Protein AF-G5JA42-F1 (afdb_monomer_lite)

pLDDT: mean 89.58, std 11.89, range [57.66, 98.75]

Organism: NCBI:txid423471

InterPro domains:
  IPR027372 Phytase-like domain [PF13449] (58-147)

Foldseek 3Di:
DDPVVVVVVVVVVVVVVVVVVPPPDPDPPPPPVVPCDPPDDDDDQEDDDDDFDDDPNHTPDQFQEKEADPVVQWMKTFHQQQCPRHFGKIWIKHWDWDADPVRRIYTPDIDTDDIDGDADPVRHTDDRPPDGWRYWYADPVRDIDTD

Secondary structure (DSSP, 8-state):
--HHHHHHHHHHHHHHHHHHTT--PPP----GGGS-------------PPPS-EETTEE---EEEEEEETTTTEEEEEE---SSSS-SEEEEEEEEEEE-TT--EEEEEEEEEEEEE-B-TTSPBPPTTS-----EEE-TTS-EEE-

Sequence (147 aa):
MDINVRKIVNLILALMVMIGLSACREMPQIQAEERLFPQISLEYLDKYEIPSQIFQETPIGGLSAITYDRKKDRFYALSDDRSQRSPARFYTLKIDISSNDEQITKIQGVTVENVTPLQDEAGQNYSPQTIDPEGIALSPRGTLFIS

Radius of gyration: 33.42 Å; chains: 1; bounding box: 73×88×52 Å

Structure (mmCIF, N/CA/C/O backbone):
data_AF-G5JA42-F1
#
_entry.id   AF-G5JA42-F1
#
loop_
_atom_site.group_PDB
_atom_site.id
_atom_site.type_symbol
_atom_site.label_atom_id
_atom_site.label_alt_id
_atom_site.label_comp_id
_atom_site.label_asym_id
_atom_site.label_entity_id
_atom_site.label_seq_id
_atom_site.pdbx_PDB_ins_code
_atom_site.Cartn_x
_atom_site.Cartn_y
_atom_site.Cartn_z
_atom_site.occupancy
_atom_site.B_iso_or_equiv
_atom_site.auth_seq_id
_atom_site.auth_comp_id
_atom_site.auth_asym_id
_atom_site.auth_atom_id
_atom_site.pdbx_PDB_model_num
ATOM 1 N N . MET A 1 1 ? 49.346 -75.687 -31.516 1.00 57.66 1 MET A N 1
ATOM 2 C CA . MET A 1 1 ? 48.858 -74.316 -31.774 1.00 57.66 1 MET A CA 1
ATOM 3 C C . MET A 1 1 ? 50.081 -73.422 -31.841 1.00 57.66 1 MET A C 1
ATOM 5 O O . MET A 1 1 ? 50.795 -73.333 -30.847 1.00 57.66 1 MET A O 1
ATOM 9 N N . ASP A 1 2 ? 50.392 -72.886 -33.020 1.00 71.25 2 ASP A N 1
ATOM 10 C CA . ASP A 1 2 ? 51.688 -72.255 -33.286 1.00 71.25 2 ASP A CA 1
ATOM 11 C C . ASP A 1 2 ? 51.922 -71.025 -32.406 1.00 71.25 2 ASP A C 1
ATOM 13 O O . ASP A 1 2 ? 51.011 -70.238 -32.140 1.00 71.25 2 ASP A O 1
ATOM 17 N N . ILE A 1 3 ? 53.168 -70.839 -31.964 1.00 70.75 3 ILE A N 1
ATOM 18 C CA . ILE A 1 3 ? 53.596 -69.716 -31.113 1.00 70.75 3 ILE A CA 1
ATOM 19 C C . ILE A 1 3 ? 53.182 -68.356 -31.700 1.00 70.75 3 ILE A C 1
ATOM 21 O O . ILE A 1 3 ? 52.845 -67.441 -30.948 1.00 70.75 3 ILE A O 1
ATOM 25 N N . ASN A 1 4 ? 53.135 -68.237 -33.029 1.00 76.88 4 ASN A N 1
ATOM 26 C CA . ASN A 1 4 ? 52.685 -67.026 -33.714 1.00 76.88 4 ASN A CA 1
ATOM 27 C C . ASN A 1 4 ? 51.171 -66.793 -33.582 1.00 76.88 4 ASN A C 1
ATOM 29 O O . ASN A 1 4 ? 50.756 -65.657 -33.373 1.00 76.88 4 ASN A O 1
ATOM 33 N N . VAL A 1 5 ? 50.349 -67.848 -33.591 1.00 79.31 5 VAL A N 1
ATOM 34 C CA . VAL A 1 5 ? 48.888 -67.743 -33.421 1.00 79.31 5 VAL A CA 1
ATOM 35 C C . VAL A 1 5 ? 48.544 -67.286 -32.002 1.00 79.31 5 VAL A C 1
ATOM 37 O O . VAL A 1 5 ? 47.722 -66.393 -31.820 1.00 79.31 5 VAL A O 1
ATOM 40 N N . ARG A 1 6 ? 49.234 -67.817 -30.983 1.00 78.00 6 ARG A N 1
ATOM 41 C CA . ARG A 1 6 ? 49.031 -67.405 -29.581 1.00 78.00 6 ARG A CA 1
ATOM 42 C C . ARG A 1 6 ? 49.447 -65.948 -29.331 1.00 78.00 6 ARG A C 1
ATOM 44 O O . ARG A 1 6 ? 48.786 -65.254 -28.564 1.00 78.00 6 ARG A O 1
ATOM 51 N N . LYS A 1 7 ? 50.503 -65.465 -29.998 1.00 77.94 7 LYS A N 1
ATOM 52 C CA . LYS A 1 7 ? 50.918 -64.050 -29.944 1.00 77.94 7 LYS A CA 1
ATOM 53 C C . LYS A 1 7 ? 49.890 -63.121 -30.594 1.00 77.94 7 LYS A C 1
ATOM 55 O O . LYS A 1 7 ? 49.589 -62.080 -30.021 1.00 77.94 7 LYS A O 1
ATOM 60 N N . ILE A 1 8 ? 49.319 -63.515 -31.735 1.00 84.00 8 ILE A N 1
ATOM 61 C CA . ILE A 1 8 ? 48.281 -62.740 -32.433 1.00 84.00 8 ILE A CA 1
ATOM 62 C C . ILE A 1 8 ? 46.996 -62.668 -31.598 1.00 84.00 8 ILE A C 1
ATOM 64 O O . ILE A 1 8 ? 46.450 -61.584 -31.422 1.00 84.00 8 ILE A O 1
ATOM 68 N N . VAL A 1 9 ? 46.548 -63.786 -31.015 1.00 84.44 9 VAL A N 1
ATOM 69 C CA . VAL A 1 9 ? 45.358 -63.810 -30.143 1.00 84.44 9 VAL A CA 1
ATOM 70 C C . VAL A 1 9 ? 45.554 -62.924 -28.910 1.00 84.44 9 VAL A C 1
ATOM 72 O O . VAL A 1 9 ? 44.669 -62.140 -28.579 1.00 84.44 9 VAL A O 1
ATOM 75 N N . ASN A 1 10 ? 46.726 -62.979 -28.270 1.00 81.44 10 ASN A N 1
ATOM 76 C CA . ASN A 1 10 ? 47.028 -62.119 -27.124 1.00 81.44 10 ASN A CA 1
ATOM 77 C C . ASN A 1 10 ? 47.092 -60.631 -27.505 1.00 81.44 10 ASN A C 1
ATOM 79 O O . ASN A 1 10 ? 46.658 -59.790 -26.721 1.00 81.44 10 ASN A O 1
ATOM 83 N N . LEU A 1 11 ? 47.599 -60.302 -28.698 1.00 84.75 11 LEU A N 1
ATOM 84 C CA . LEU A 1 11 ? 47.631 -58.927 -29.201 1.00 84.75 11 LEU A CA 1
ATOM 85 C C . LEU A 1 11 ? 46.215 -58.393 -29.467 1.00 84.75 11 LEU A C 1
ATOM 87 O O . LEU A 1 11 ? 45.904 -57.273 -29.071 1.00 84.75 11 LEU A O 1
ATOM 91 N N . ILE A 1 12 ? 45.347 -59.205 -30.080 1.00 86.44 12 ILE A N 1
ATOM 92 C CA . ILE A 1 12 ? 43.941 -58.848 -30.323 1.00 86.44 12 ILE A CA 1
ATOM 93 C C . ILE A 1 12 ? 43.202 -58.659 -28.995 1.00 86.44 12 ILE A C 1
ATOM 95 O O . ILE A 1 12 ? 42.488 -57.673 -28.831 1.00 86.44 12 ILE A O 1
ATOM 99 N N . LEU A 1 13 ? 43.411 -59.554 -28.023 1.00 83.69 13 LEU A N 1
ATOM 100 C CA . LEU A 1 13 ? 42.781 -59.455 -26.707 1.00 83.69 13 LEU A CA 1
ATOM 101 C C . LEU A 1 13 ? 43.234 -58.193 -25.955 1.00 83.69 13 LEU A C 1
ATOM 103 O O . LEU A 1 13 ? 42.402 -57.486 -25.394 1.00 83.69 13 LEU A O 1
ATOM 107 N N . ALA A 1 14 ? 44.530 -57.866 -25.996 1.00 84.69 14 ALA A N 1
ATOM 108 C CA . ALA A 1 14 ? 45.063 -56.645 -25.392 1.00 84.69 14 ALA A CA 1
ATOM 109 C C . ALA A 1 14 ? 44.490 -55.373 -26.042 1.00 84.69 14 ALA A C 1
ATOM 111 O O . ALA A 1 14 ? 44.143 -54.423 -25.340 1.00 84.69 14 ALA A O 1
ATOM 112 N N . LEU A 1 15 ? 44.331 -55.370 -27.371 1.00 81.50 15 LEU A N 1
ATOM 113 C CA . LEU A 1 15 ? 43.721 -54.257 -28.099 1.00 81.50 15 LEU A CA 1
ATOM 114 C C . LEU A 1 15 ? 42.238 -54.086 -27.729 1.00 81.50 15 LEU A C 1
ATOM 116 O O . LEU A 1 15 ? 41.777 -52.968 -27.516 1.00 81.50 15 LEU A O 1
ATOM 120 N N . MET A 1 16 ? 41.503 -55.192 -27.585 1.00 79.50 16 MET A N 1
ATOM 121 C CA . MET A 1 16 ? 40.089 -55.184 -27.198 1.00 79.50 16 MET A CA 1
ATOM 122 C C . MET A 1 16 ? 39.887 -54.657 -25.768 1.00 79.50 16 MET A C 1
ATOM 124 O O . MET A 1 16 ? 38.968 -53.876 -25.522 1.00 79.50 16 MET A O 1
ATOM 128 N N . VAL A 1 17 ? 40.785 -55.013 -24.840 1.00 78.50 17 VAL A N 1
ATOM 129 C CA . VAL A 1 17 ? 40.787 -54.503 -23.457 1.00 78.50 17 VAL A CA 1
ATOM 130 C C . VAL A 1 17 ? 41.086 -52.999 -23.410 1.00 78.50 17 VAL A C 1
ATOM 132 O O . VAL A 1 17 ? 40.399 -52.265 -22.702 1.00 78.50 17 VAL A O 1
ATOM 135 N N . MET A 1 18 ? 42.048 -52.514 -24.204 1.00 72.69 18 MET A N 1
ATOM 136 C CA . MET A 1 18 ? 42.365 -51.078 -24.299 1.00 72.69 18 MET A CA 1
ATOM 137 C C . MET A 1 18 ? 41.185 -50.246 -24.830 1.00 72.69 18 MET A C 1
ATOM 139 O O . MET A 1 18 ? 40.918 -49.155 -24.324 1.00 72.69 18 MET A O 1
ATOM 143 N N . ILE A 1 19 ? 40.433 -50.769 -25.805 1.00 71.06 19 ILE A N 1
ATOM 144 C CA . ILE A 1 19 ? 39.237 -50.095 -26.338 1.00 71.06 19 ILE A CA 1
ATOM 145 C C . ILE A 1 19 ? 38.110 -50.071 -25.288 1.00 71.06 19 ILE A C 1
ATOM 147 O O . ILE A 1 19 ? 37.443 -49.048 -25.135 1.00 71.06 19 ILE A O 1
ATOM 151 N N . GLY A 1 20 ? 37.933 -51.149 -24.513 1.00 68.25 20 GLY A N 1
ATOM 152 C CA . GLY A 1 20 ? 36.924 -51.227 -23.448 1.00 68.25 20 GLY A CA 1
ATOM 153 C C . GLY A 1 20 ? 37.157 -50.254 -22.284 1.00 68.25 20 GLY A C 1
ATOM 154 O O . GLY A 1 20 ? 36.197 -49.725 -21.729 1.00 68.25 20 GLY A O 1
ATOM 155 N N . LEU A 1 21 ? 38.418 -49.954 -21.951 1.00 65.44 21 LEU A N 1
ATOM 156 C CA . LEU A 1 21 ? 38.779 -49.011 -20.879 1.00 65.44 21 LEU A CA 1
ATOM 157 C C . LEU A 1 21 ? 38.605 -47.530 -21.268 1.00 65.44 21 LEU A C 1
ATOM 159 O O . LEU A 1 21 ? 38.621 -46.665 -20.397 1.00 65.44 21 LEU A O 1
ATOM 163 N N . SER A 1 22 ? 38.393 -47.230 -22.553 1.00 63.41 22 SER A N 1
ATOM 164 C CA . SER A 1 22 ? 38.189 -45.862 -23.062 1.00 63.41 22 SER A CA 1
ATOM 165 C C . SER A 1 22 ? 36.712 -45.427 -23.068 1.00 63.41 22 SER A C 1
ATOM 167 O O . SER A 1 22 ? 36.396 -44.312 -23.482 1.00 63.41 22 SER A O 1
ATOM 169 N N . ALA A 1 23 ? 35.789 -46.304 -22.650 1.00 60.16 23 ALA A N 1
ATOM 170 C CA . ALA A 1 23 ? 34.344 -46.057 -22.701 1.00 60.16 23 ALA A CA 1
ATOM 171 C C . ALA A 1 23 ? 33.814 -45.177 -21.552 1.00 60.16 23 ALA A C 1
ATOM 173 O O . ALA A 1 23 ? 32.684 -44.695 -21.625 1.00 60.16 23 ALA A O 1
ATOM 174 N N . CYS A 1 24 ? 34.626 -44.905 -20.527 1.00 66.25 24 CYS A N 1
ATOM 175 C CA . CYS A 1 24 ? 34.323 -43.885 -19.526 1.00 66.25 24 CYS A CA 1
ATOM 176 C C . CYS A 1 24 ? 34.616 -42.494 -20.103 1.00 66.25 24 CYS A C 1
ATOM 178 O O . CYS A 1 24 ? 35.593 -41.848 -19.732 1.00 66.25 24 CYS A O 1
ATOM 180 N N . ARG A 1 25 ? 33.775 -42.022 -21.031 1.00 63.53 25 ARG A N 1
ATOM 181 C CA . ARG A 1 25 ? 33.650 -40.576 -21.236 1.00 63.53 25 ARG A CA 1
ATOM 182 C C . ARG A 1 25 ? 33.057 -39.995 -19.959 1.00 63.53 25 ARG A C 1
ATOM 184 O O . ARG A 1 25 ? 32.053 -40.504 -19.464 1.00 63.53 25 ARG A O 1
ATOM 191 N N . GLU A 1 26 ? 33.692 -38.955 -19.435 1.00 65.88 26 GLU A N 1
ATOM 192 C CA . GLU A 1 26 ? 33.124 -38.113 -18.388 1.00 65.88 26 GLU A CA 1
ATOM 193 C C . GLU A 1 26 ? 31.686 -37.764 -18.787 1.00 65.88 26 GLU A C 1
ATOM 195 O O . GLU A 1 26 ? 31.437 -37.299 -19.903 1.00 65.88 26 GLU A O 1
ATOM 200 N N . MET A 1 27 ? 30.718 -38.060 -17.912 1.00 66.75 27 MET A N 1
ATOM 201 C CA . MET A 1 27 ? 29.377 -37.510 -18.084 1.00 66.75 27 MET A CA 1
ATOM 202 C C . MET A 1 27 ? 29.542 -35.994 -18.202 1.00 66.75 27 MET A C 1
ATOM 204 O O . MET A 1 27 ? 30.193 -35.422 -17.323 1.00 66.75 27 MET A O 1
ATOM 208 N N . PRO A 1 28 ? 28.998 -35.344 -19.246 1.00 63.28 28 PRO A N 1
ATOM 209 C CA . PRO A 1 28 ? 29.056 -33.897 -19.331 1.00 63.28 28 PRO A CA 1
ATOM 210 C C . PRO A 1 28 ? 28.419 -33.340 -18.060 1.00 63.28 28 PRO A C 1
ATOM 212 O O . PRO A 1 28 ? 27.227 -33.527 -17.807 1.00 63.28 28 PRO A O 1
ATOM 215 N N . GLN A 1 29 ? 29.241 -32.720 -17.215 1.00 64.06 29 GLN A N 1
ATOM 216 C CA . GLN A 1 29 ? 28.750 -31.947 -16.092 1.00 64.06 29 GLN A CA 1
ATOM 217 C C . GLN A 1 29 ? 28.091 -30.716 -16.699 1.00 64.06 29 GLN A C 1
ATOM 219 O O . GLN A 1 29 ? 28.772 -29.752 -17.037 1.00 64.06 29 GLN A O 1
ATOM 224 N N . ILE A 1 30 ? 26.772 -30.775 -16.888 1.00 61.47 30 ILE A N 1
ATOM 225 C CA . ILE A 1 30 ? 25.975 -29.595 -17.217 1.00 61.47 30 ILE A CA 1
ATOM 226 C C . ILE A 1 30 ? 26.189 -28.622 -16.058 1.00 61.47 30 ILE A C 1
ATOM 228 O O . ILE A 1 30 ? 25.692 -28.843 -14.948 1.00 61.47 30 ILE A O 1
ATOM 232 N N . GLN A 1 31 ? 27.004 -27.594 -16.287 1.00 64.69 31 GLN A N 1
ATOM 233 C CA . GLN A 1 31 ? 27.217 -26.542 -15.305 1.00 64.69 31 GLN A CA 1
ATOM 234 C C . GLN A 1 31 ? 25.896 -25.805 -15.091 1.00 64.69 31 GLN A C 1
ATOM 236 O O . GLN A 1 31 ? 25.079 -25.676 -16.003 1.00 64.69 31 GLN A O 1
ATOM 241 N N . ALA A 1 32 ? 25.666 -25.323 -13.871 1.00 61.97 32 ALA A N 1
ATOM 242 C CA . ALA A 1 32 ? 24.458 -24.567 -13.559 1.00 61.97 32 ALA A CA 1
ATOM 243 C C . ALA A 1 32 ? 24.301 -23.314 -14.448 1.00 61.97 32 ALA A C 1
ATOM 245 O O . ALA A 1 32 ? 23.170 -22.869 -14.624 1.00 61.97 32 ALA A O 1
ATOM 246 N N . GLU A 1 33 ? 25.388 -22.805 -15.048 1.00 59.53 33 GLU A N 1
ATOM 247 C CA . GLU A 1 33 ? 25.377 -21.761 -16.083 1.00 59.53 33 GLU A CA 1
ATOM 248 C C . GLU A 1 33 ? 24.579 -22.118 -17.352 1.00 59.53 33 GLU A C 1
ATOM 250 O O . GLU A 1 33 ? 24.047 -21.216 -17.991 1.00 59.53 33 GLU A O 1
ATOM 255 N N . GLU A 1 34 ? 24.443 -23.397 -17.730 1.00 58.97 34 GLU A N 1
ATOM 256 C CA . GLU A 1 34 ? 23.636 -23.799 -18.901 1.00 58.97 34 GLU A CA 1
ATOM 257 C C . GLU A 1 34 ? 22.127 -23.818 -18.610 1.00 58.97 34 GLU A C 1
ATOM 259 O O . GLU A 1 34 ? 21.306 -24.030 -19.510 1.00 58.97 34 GLU A O 1
ATOM 264 N N . ARG A 1 35 ? 21.718 -23.557 -17.360 1.00 62.41 35 ARG A N 1
ATOM 265 C CA . ARG A 1 35 ? 20.331 -23.189 -17.076 1.00 62.41 35 ARG A CA 1
ATOM 266 C C . ARG A 1 35 ? 20.141 -21.788 -17.633 1.00 62.41 35 ARG A C 1
ATOM 268 O O . ARG A 1 35 ? 20.527 -20.814 -16.999 1.00 62.41 35 ARG A O 1
ATOM 275 N N . LEU A 1 36 ? 19.559 -21.716 -18.829 1.00 65.81 36 LEU A N 1
ATOM 276 C CA . LEU A 1 36 ? 19.078 -20.499 -19.481 1.00 65.81 36 LEU A CA 1
ATOM 277 C C . LEU A 1 36 ? 18.070 -19.788 -18.564 1.00 65.81 36 LEU A C 1
ATOM 279 O O . LEU A 1 36 ? 16.857 -19.890 -18.745 1.00 65.81 36 LEU A O 1
ATOM 283 N N . PHE A 1 37 ? 18.553 -19.095 -17.538 1.00 70.75 37 PHE A N 1
ATOM 284 C CA . PHE A 1 37 ? 17.751 -18.102 -16.856 1.00 70.75 37 PHE A CA 1
ATOM 285 C C . PHE A 1 37 ? 17.473 -16.997 -17.877 1.00 70.75 37 PHE A C 1
ATOM 287 O O . PHE A 1 37 ? 18.388 -16.605 -18.611 1.00 70.75 37 PHE A O 1
ATOM 294 N N . PRO A 1 38 ? 16.229 -16.499 -17.973 1.00 77.81 38 PRO A N 1
ATOM 295 C CA . PRO A 1 38 ? 15.969 -15.306 -18.761 1.00 77.81 38 PRO A CA 1
ATOM 296 C C . PRO A 1 38 ? 16.951 -14.212 -18.326 1.00 77.81 38 PRO A C 1
ATOM 298 O O . PRO A 1 38 ? 17.252 -14.099 -17.135 1.00 77.81 38 PRO A O 1
ATOM 301 N N . GLN A 1 39 ? 17.460 -13.418 -19.268 1.00 81.81 39 GLN A N 1
ATOM 302 C CA . GLN A 1 39 ? 18.290 -12.261 -18.940 1.00 81.81 39 GLN A CA 1
ATOM 303 C C . GLN A 1 39 ? 17.403 -11.209 -18.259 1.00 81.81 39 GLN A C 1
ATOM 305 O O . GLN A 1 39 ? 16.834 -10.337 -18.908 1.00 81.81 39 GLN A O 1
ATOM 310 N N . ILE A 1 40 ? 17.218 -11.350 -16.947 1.00 87.56 40 ILE A N 1
ATOM 311 C CA . ILE A 1 40 ? 16.463 -10.418 -16.115 1.00 87.56 40 ILE A CA 1
ATOM 312 C C . ILE A 1 40 ? 17.448 -9.362 -15.628 1.00 87.56 40 ILE A C 1
ATOM 314 O O . ILE A 1 40 ? 18.370 -9.662 -14.871 1.00 87.56 40 ILE A O 1
ATOM 318 N N . SER A 1 41 ? 17.246 -8.123 -16.057 1.00 88.88 41 SER A N 1
ATOM 319 C CA . SER A 1 41 ? 17.914 -6.950 -15.502 1.00 88.88 41 SER A CA 1
ATOM 320 C C . SER A 1 41 ? 16.921 -6.138 -14.680 1.00 88.88 41 SER A C 1
ATOM 322 O O . SER A 1 41 ? 15.753 -6.020 -15.051 1.00 88.88 41 SER A O 1
ATOM 324 N N . LEU A 1 42 ? 17.392 -5.561 -13.579 1.00 91.38 42 LEU A N 1
ATOM 325 C CA . LEU A 1 42 ? 16.634 -4.618 -12.767 1.00 91.38 42 LEU A CA 1
ATOM 326 C C . LEU A 1 42 ? 17.211 -3.221 -12.983 1.00 91.38 42 LEU A C 1
ATOM 328 O O . LEU A 1 42 ? 18.409 -3.016 -12.794 1.00 91.38 42 LEU A O 1
ATOM 332 N N . GLU A 1 43 ? 16.356 -2.274 -13.347 1.00 90.88 43 GLU A N 1
ATOM 333 C CA . GLU A 1 43 ? 16.703 -0.860 -13.426 1.00 90.88 43 GLU A CA 1
ATOM 334 C C . GLU A 1 43 ? 15.941 -0.102 -12.343 1.00 90.88 43 GLU A C 1
ATOM 336 O O . GLU A 1 43 ? 14.728 -0.254 -12.183 1.00 90.88 43 GLU A O 1
ATOM 341 N N . TYR A 1 44 ? 16.666 0.701 -11.572 1.00 92.94 44 TYR A N 1
ATOM 342 C CA . TYR A 1 44 ? 16.054 1.608 -10.618 1.00 92.94 44 TYR A CA 1
ATOM 343 C C . TYR A 1 44 ? 15.576 2.859 -11.358 1.00 92.94 44 TYR A C 1
ATOM 345 O O . TYR A 1 44 ? 16.393 3.592 -11.910 1.00 92.94 44 TYR A O 1
ATOM 353 N N . LEU A 1 45 ? 14.262 3.094 -11.355 1.00 93.75 45 LEU A N 1
ATOM 354 C CA . LEU A 1 45 ? 13.657 4.240 -12.038 1.00 93.75 45 LEU A CA 1
ATOM 355 C C . LEU A 1 45 ? 13.601 5.473 -11.133 1.00 93.75 45 LEU A C 1
ATOM 357 O O . LEU A 1 45 ? 14.140 6.521 -11.478 1.00 93.75 45 LEU A O 1
ATOM 361 N N . ASP A 1 46 ? 12.953 5.351 -9.973 1.00 96.06 46 ASP A N 1
ATOM 362 C CA . ASP A 1 46 ? 12.763 6.464 -9.044 1.00 96.06 46 ASP A CA 1
ATOM 363 C C . ASP A 1 46 ? 12.352 5.984 -7.640 1.00 96.06 46 ASP A C 1
ATOM 365 O O . ASP A 1 46 ? 12.038 4.807 -7.434 1.00 96.06 46 ASP A O 1
ATOM 369 N N . LYS A 1 47 ? 12.312 6.911 -6.678 1.00 95.44 47 LYS A N 1
ATOM 370 C CA . LYS A 1 47 ? 11.802 6.704 -5.318 1.00 95.44 47 LYS A CA 1
ATOM 371 C C . LYS A 1 47 ? 11.005 7.912 -4.862 1.00 95.44 47 LYS A C 1
ATOM 373 O O . LYS A 1 47 ? 11.435 9.051 -5.002 1.00 95.44 47 LYS A O 1
ATOM 378 N N . TYR A 1 48 ? 9.898 7.630 -4.189 1.00 95.81 48 TYR A N 1
ATOM 379 C CA . TYR A 1 48 ? 9.104 8.627 -3.490 1.00 95.81 48 TYR A CA 1
ATOM 380 C C . TYR A 1 48 ? 8.924 8.214 -2.028 1.00 95.81 48 TYR A C 1
ATOM 382 O O . TYR A 1 48 ? 8.538 7.080 -1.748 1.00 95.81 48 TYR A O 1
ATOM 390 N N . GLU A 1 49 ? 9.198 9.126 -1.094 1.00 95.94 49 GLU A N 1
ATOM 391 C CA . GLU A 1 49 ? 8.933 8.930 0.334 1.00 95.94 49 GLU A CA 1
ATOM 392 C C . GLU A 1 49 ? 7.677 9.707 0.729 1.00 95.94 49 GLU A C 1
ATOM 394 O O . GLU A 1 49 ? 7.623 10.928 0.588 1.00 95.94 49 GLU A O 1
ATOM 399 N N . ILE A 1 50 ? 6.661 9.002 1.232 1.00 95.31 50 ILE A N 1
ATOM 400 C CA . ILE A 1 50 ? 5.451 9.638 1.760 1.00 95.31 50 ILE A CA 1
ATOM 401 C C . ILE A 1 50 ? 5.807 10.271 3.116 1.00 95.31 50 ILE A C 1
ATOM 403 O O . ILE A 1 50 ? 6.265 9.545 4.003 1.00 95.31 50 ILE A O 1
ATOM 407 N N . PRO A 1 51 ? 5.594 11.585 3.320 1.00 94.31 51 PRO A N 1
ATOM 408 C CA . PRO A 1 51 ? 5.848 12.216 4.610 1.00 94.31 51 PRO A CA 1
ATOM 409 C C . PRO A 1 51 ? 5.008 11.591 5.726 1.00 94.31 51 PRO A C 1
ATOM 411 O O . PRO A 1 51 ? 3.859 11.200 5.508 1.00 94.31 51 PRO A O 1
ATOM 414 N N . SER A 1 52 ? 5.553 11.555 6.943 1.00 94.38 52 SER A N 1
ATOM 415 C CA . SER A 1 52 ? 4.804 11.135 8.130 1.00 94.38 52 SER A CA 1
ATOM 416 C C . SER A 1 52 ? 3.557 11.997 8.305 1.00 94.38 52 SER A C 1
ATOM 418 O O . SER A 1 52 ? 3.652 13.207 8.505 1.00 94.38 52 SER A O 1
ATOM 420 N N . GLN A 1 53 ? 2.386 11.368 8.248 1.00 95.81 53 GLN A N 1
ATOM 421 C CA . GLN A 1 53 ? 1.105 12.058 8.340 1.00 95.81 53 GLN A CA 1
ATOM 422 C C . GLN A 1 53 ? 0.002 11.123 8.849 1.00 95.81 53 GLN A C 1
ATOM 424 O O . GLN A 1 53 ? 0.141 9.896 8.858 1.00 95.81 53 GLN A O 1
ATOM 429 N N . ILE A 1 54 ? -1.113 11.725 9.255 1.00 97.56 54 ILE A N 1
ATOM 430 C CA . ILE A 1 54 ? -2.348 11.028 9.615 1.00 97.56 54 ILE A CA 1
ATOM 431 C C . ILE A 1 54 ? -3.360 11.270 8.497 1.00 97.56 54 ILE A C 1
ATOM 433 O O . ILE A 1 54 ? -3.557 12.407 8.074 1.00 97.56 54 ILE A O 1
ATOM 437 N N . PHE A 1 55 ? -4.019 10.209 8.045 1.00 97.88 55 PHE A N 1
ATOM 438 C CA . PHE A 1 55 ? -5.101 10.270 7.071 1.00 97.88 55 PHE A CA 1
ATOM 439 C C . PHE A 1 55 ? -6.336 9.577 7.642 1.00 97.88 55 PHE A C 1
ATOM 441 O O . PHE A 1 55 ? -6.267 8.409 8.025 1.00 97.88 55 PHE A O 1
ATOM 448 N N . GLN A 1 56 ? -7.453 10.309 7.715 1.00 97.56 56 GLN A N 1
ATOM 449 C CA . GLN A 1 56 ? -8.713 9.827 8.301 1.00 97.56 56 GLN A CA 1
ATOM 450 C C . GLN A 1 56 ? -8.489 9.107 9.645 1.00 97.56 56 GLN A C 1
ATOM 452 O O . GLN A 1 56 ? -8.820 7.939 9.799 1.00 97.56 56 GLN A O 1
ATOM 457 N N . GLU A 1 57 ? -7.845 9.805 10.589 1.00 97.19 57 GLU A N 1
ATOM 458 C CA . GLU A 1 57 ? -7.535 9.329 11.954 1.00 97.19 57 GLU A CA 1
ATOM 459 C C . GLU A 1 57 ? -6.564 8.140 12.048 1.00 97.19 57 GLU A C 1
ATOM 461 O O . GLU A 1 57 ? -6.214 7.716 13.146 1.00 97.19 57 GLU A O 1
ATOM 466 N N . THR A 1 58 ? -6.051 7.646 10.921 1.00 97.38 58 THR A N 1
ATOM 467 C CA . THR A 1 58 ? -5.070 6.557 10.894 1.00 97.38 58 THR A CA 1
ATOM 468 C C . THR A 1 58 ? -3.680 7.080 10.518 1.00 97.38 58 THR A C 1
ATOM 470 O O . THR A 1 58 ? -3.551 7.840 9.554 1.00 97.38 58 THR A O 1
ATOM 473 N N . PRO A 1 59 ? -2.606 6.703 11.233 1.00 97.12 59 PRO A N 1
ATOM 474 C CA . PRO A 1 59 ? -1.254 7.049 10.825 1.00 97.12 59 PRO A CA 1
ATOM 475 C C . PRO A 1 59 ? -0.885 6.245 9.578 1.00 97.12 59 PRO A C 1
ATOM 477 O O . PRO A 1 59 ? -1.013 5.015 9.567 1.00 97.12 59 PRO A O 1
ATOM 480 N N . ILE A 1 60 ? -0.396 6.928 8.544 1.00 96.44 60 ILE A N 1
ATOM 481 C CA . ILE A 1 60 ? 0.152 6.260 7.363 1.00 96.44 60 ILE A CA 1
ATOM 482 C C . ILE A 1 60 ? 1.545 5.740 7.716 1.00 96.44 60 ILE A C 1
ATOM 484 O O . ILE A 1 60 ? 2.419 6.500 8.129 1.00 96.44 60 ILE A O 1
ATOM 488 N N . GLY A 1 61 ? 1.754 4.436 7.561 1.00 92.12 61 GLY A N 1
ATOM 489 C CA . GLY A 1 61 ? 3.033 3.792 7.833 1.00 92.12 61 GLY A CA 1
ATOM 490 C C . GLY A 1 61 ? 2.893 2.284 7.976 1.00 92.12 61 GLY A C 1
ATOM 491 O O . GLY A 1 61 ? 1.780 1.758 7.964 1.00 92.12 61 GLY A O 1
ATOM 492 N N . GLY A 1 62 ? 4.034 1.603 8.107 1.00 92.19 62 GLY A N 1
ATOM 493 C CA . GLY A 1 62 ? 4.053 0.140 8.138 1.00 92.19 62 GLY A CA 1
ATOM 494 C C . GLY A 1 62 ? 3.490 -0.456 6.848 1.00 92.19 62 GLY A C 1
ATOM 495 O O . GLY A 1 62 ? 2.682 -1.363 6.889 1.00 92.19 62 GLY A O 1
ATOM 496 N N . LEU A 1 63 ? 3.768 0.155 5.692 1.00 95.8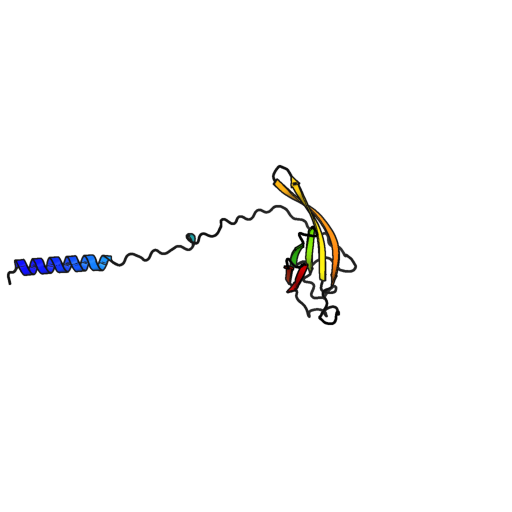8 63 LEU A N 1
ATOM 497 C CA . LEU A 1 63 ? 3.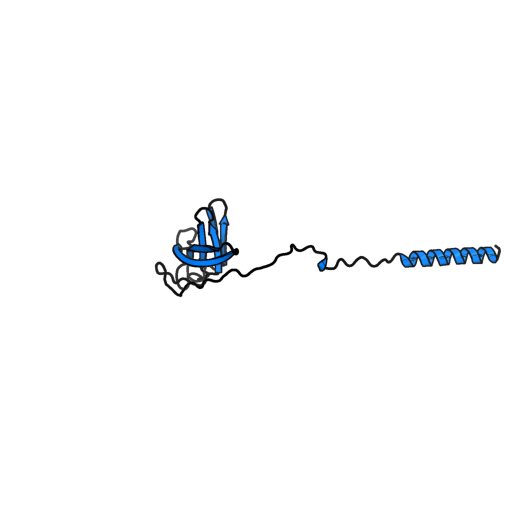248 -0.355 4.426 1.00 95.88 63 LEU A CA 1
ATOM 498 C C . LEU A 1 63 ? 4.103 -1.545 3.994 1.00 95.88 63 LEU A C 1
ATOM 500 O O . LEU A 1 63 ? 5.290 -1.355 3.730 1.00 95.88 63 LEU A O 1
ATOM 504 N N . SER A 1 64 ? 3.512 -2.732 3.909 1.00 96.00 64 SER A N 1
ATOM 505 C CA . SER A 1 64 ? 4.253 -3.967 3.624 1.00 96.00 64 SER A CA 1
ATOM 506 C C . SER A 1 64 ? 3.889 -4.629 2.299 1.00 96.00 64 SER A C 1
ATOM 508 O O . SER A 1 64 ? 4.702 -5.351 1.724 1.00 96.00 64 SER A O 1
ATOM 510 N N . ALA A 1 65 ? 2.716 -4.315 1.742 1.00 98.00 65 ALA A N 1
ATOM 511 C CA . ALA A 1 65 ? 2.291 -4.842 0.451 1.00 98.00 65 ALA A CA 1
ATOM 512 C C . ALA A 1 65 ? 1.562 -3.794 -0.395 1.00 98.00 65 ALA A C 1
ATOM 514 O O . ALA A 1 65 ? 0.934 -2.871 0.126 1.00 98.00 65 ALA A O 1
ATOM 515 N N . ILE A 1 66 ? 1.628 -3.948 -1.720 1.00 98.19 66 ILE A N 1
ATOM 516 C CA . ILE A 1 66 ? 0.972 -3.060 -2.681 1.00 98.19 66 ILE A CA 1
ATOM 517 C C . ILE A 1 66 ? 0.447 -3.845 -3.887 1.00 98.19 66 ILE A C 1
ATOM 519 O O . ILE A 1 66 ? 1.103 -4.752 -4.392 1.00 98.19 66 ILE A O 1
ATOM 523 N N . THR A 1 67 ? -0.733 -3.480 -4.385 1.00 98.56 67 THR A N 1
ATOM 524 C CA . THR A 1 67 ? -1.284 -4.014 -5.639 1.00 98.56 67 THR A CA 1
ATOM 525 C C . THR A 1 67 ? -1.902 -2.899 -6.480 1.00 98.56 67 THR A C 1
ATOM 527 O O . THR A 1 67 ? -2.257 -1.848 -5.950 1.00 98.56 67 THR A O 1
ATOM 530 N N . TYR A 1 68 ? -2.021 -3.106 -7.792 1.00 98.19 68 TYR A N 1
ATOM 531 C CA . TYR A 1 68 ? -2.501 -2.096 -8.739 1.00 98.19 68 TYR A CA 1
ATOM 532 C C . TYR A 1 68 ? -3.850 -2.489 -9.354 1.00 98.19 68 TYR A C 1
ATOM 534 O O . TYR A 1 68 ? -3.979 -3.522 -10.013 1.00 98.19 68 TYR A O 1
ATOM 542 N N . ASP A 1 69 ? -4.852 -1.629 -9.184 1.00 98.00 69 ASP A N 1
ATOM 543 C CA . ASP A 1 69 ? -6.105 -1.657 -9.930 1.00 98.00 69 ASP A CA 1
ATOM 544 C C . ASP A 1 69 ? -5.956 -0.857 -11.226 1.00 98.00 69 ASP A C 1
ATOM 546 O O . ASP A 1 69 ? -6.170 0.356 -11.270 1.00 98.00 69 ASP A O 1
ATOM 550 N N . ARG A 1 70 ? -5.648 -1.562 -12.317 1.00 95.94 70 ARG A N 1
ATOM 551 C CA . ARG A 1 70 ? -5.520 -0.964 -13.653 1.00 95.94 70 ARG A CA 1
ATOM 552 C C . ARG A 1 70 ? -6.816 -0.345 -14.183 1.00 95.94 70 ARG A C 1
ATOM 554 O O . ARG A 1 70 ? -6.751 0.532 -15.036 1.00 95.94 70 ARG A O 1
ATOM 561 N N . LYS A 1 71 ? -7.995 -0.793 -13.732 1.00 95.88 71 LYS A N 1
ATOM 562 C CA . LYS A 1 71 ? -9.274 -0.252 -14.227 1.00 95.88 71 LYS A CA 1
ATOM 563 C C . LYS A 1 71 ? -9.558 1.121 -13.633 1.00 95.88 71 LYS A C 1
ATOM 565 O O . LYS A 1 71 ? -10.107 1.975 -14.321 1.00 95.88 71 LYS A O 1
ATOM 570 N N . LYS A 1 72 ? -9.209 1.312 -12.360 1.00 96.81 72 LYS A N 1
ATOM 571 C CA . LYS A 1 72 ? -9.384 2.586 -11.645 1.00 96.81 72 LYS A CA 1
ATOM 572 C C . LYS A 1 72 ? -8.139 3.460 -11.670 1.00 96.81 72 LYS A C 1
ATOM 574 O O . LYS A 1 72 ? -8.207 4.615 -11.262 1.00 96.81 72 LYS A O 1
ATOM 579 N N . ASP A 1 73 ? -7.022 2.903 -12.126 1.00 97.44 73 ASP A N 1
ATOM 580 C CA . ASP A 1 73 ? -5.708 3.520 -12.066 1.00 97.44 73 ASP A CA 1
ATOM 581 C C . ASP A 1 73 ? -5.370 3.965 -10.635 1.00 97.44 73 ASP A C 1
ATOM 583 O O . ASP A 1 73 ? -5.141 5.143 -10.344 1.00 97.44 73 ASP A O 1
ATOM 587 N N . ARG A 1 74 ? -5.463 3.001 -9.714 1.00 98.38 74 ARG A N 1
ATOM 588 C CA . ARG A 1 74 ? -5.225 3.172 -8.277 1.00 98.38 74 ARG A CA 1
ATOM 589 C C . ARG A 1 74 ? -4.385 2.043 -7.730 1.00 98.38 74 ARG A C 1
ATOM 591 O O . ARG A 1 74 ? -4.445 0.922 -8.219 1.00 98.38 74 ARG A O 1
ATOM 598 N N . PHE A 1 75 ? -3.648 2.342 -6.676 1.00 98.62 75 PHE A N 1
ATOM 599 C CA . PHE A 1 75 ? -2.900 1.358 -5.916 1.00 98.62 75 PHE A CA 1
ATOM 600 C C . PHE A 1 75 ? -3.593 1.110 -4.581 1.00 98.62 75 PHE A C 1
ATOM 602 O O . PHE A 1 75 ? -4.171 2.024 -3.995 1.00 98.62 75 PHE A O 1
ATOM 609 N N . TYR A 1 76 ? -3.514 -0.119 -4.093 1.00 98.69 76 TYR A N 1
ATOM 610 C CA . TYR A 1 76 ? -3.933 -0.479 -2.747 1.00 98.69 76 TYR A CA 1
ATOM 611 C C . TYR A 1 76 ? -2.702 -0.882 -1.953 1.00 98.69 76 TYR A C 1
ATOM 613 O O . TYR A 1 76 ? -2.031 -1.835 -2.341 1.00 98.69 76 TYR A O 1
ATOM 621 N N . ALA A 1 77 ? -2.400 -0.144 -0.886 1.00 98.44 77 ALA A N 1
ATOM 622 C CA . ALA A 1 77 ? -1.243 -0.379 -0.030 1.00 98.44 77 ALA A CA 1
ATOM 623 C C . ALA A 1 77 ? -1.696 -0.853 1.353 1.00 98.44 77 ALA A C 1
ATOM 625 O O . ALA A 1 77 ? -2.443 -0.156 2.037 1.00 98.44 77 ALA A O 1
ATOM 626 N N . LEU A 1 78 ? -1.265 -2.043 1.748 1.00 98.69 78 LEU A N 1
ATOM 627 C CA . LEU A 1 78 ? -1.624 -2.689 3.006 1.00 98.69 78 LEU A CA 1
ATOM 628 C C . LEU A 1 78 ? -0.699 -2.225 4.130 1.00 98.69 78 LEU A C 1
ATOM 630 O O . LEU A 1 78 ? 0.506 -2.109 3.914 1.00 98.69 78 LEU A O 1
ATOM 634 N N . SER A 1 79 ? -1.266 -1.975 5.311 1.00 97.75 79 SER A N 1
ATOM 635 C CA . SER A 1 79 ? -0.490 -1.730 6.525 1.00 97.75 79 SER A CA 1
ATOM 636 C C . SER A 1 79 ? -0.300 -3.026 7.323 1.00 97.75 79 SER A C 1
ATOM 638 O O . SER A 1 79 ? -1.288 -3.696 7.620 1.00 97.75 79 SER A O 1
ATOM 640 N N . ASP A 1 80 ? 0.938 -3.306 7.726 1.00 95.88 80 ASP A N 1
ATOM 641 C CA . ASP A 1 80 ? 1.363 -4.353 8.668 1.00 95.88 80 ASP A CA 1
ATOM 642 C C . ASP A 1 80 ? 1.045 -4.005 10.134 1.00 95.88 80 ASP A C 1
ATOM 644 O O . ASP A 1 80 ? 1.350 -4.760 11.059 1.00 95.88 80 ASP A O 1
ATOM 648 N N . ASP A 1 81 ? 0.426 -2.846 10.390 1.00 95.06 81 ASP A N 1
ATOM 649 C CA . ASP A 1 81 ? -0.051 -2.491 11.716 1.00 95.06 81 ASP A CA 1
ATOM 650 C C . ASP A 1 81 ? -1.137 -3.489 12.115 1.00 95.06 81 ASP A C 1
ATOM 652 O O . ASP A 1 81 ? -2.289 -3.387 11.690 1.00 95.06 81 ASP A O 1
ATOM 656 N N . ARG A 1 82 ? -0.738 -4.459 12.940 1.00 95.56 82 ARG A N 1
ATOM 657 C CA . ARG A 1 82 ? -1.543 -5.551 13.505 1.00 95.56 82 ARG A CA 1
ATOM 658 C C . ARG A 1 82 ? -2.648 -5.048 14.441 1.00 95.56 82 ARG A C 1
ATOM 660 O O . ARG A 1 82 ? -2.732 -5.463 15.591 1.00 95.56 82 ARG A O 1
ATOM 667 N N . SER A 1 83 ? -3.443 -4.079 14.010 1.00 96.06 83 SER A N 1
ATOM 668 C CA . SER A 1 83 ? -4.397 -3.318 14.814 1.00 96.06 83 SER A CA 1
ATOM 669 C C . SER A 1 83 ? -3.803 -2.660 16.077 1.00 96.06 83 SER A C 1
ATOM 671 O O . SER A 1 83 ? -4.529 -2.448 17.046 1.00 96.06 83 SER A O 1
ATOM 673 N N . GLN A 1 84 ? -2.495 -2.367 16.131 1.00 95.62 84 GLN A N 1
ATOM 674 C CA . GLN A 1 84 ? -1.862 -1.856 17.358 1.00 95.62 84 GLN A CA 1
ATOM 675 C C . GLN A 1 84 ? -2.027 -0.344 17.513 1.00 95.62 84 GLN A C 1
ATOM 677 O O . GLN A 1 84 ? -2.279 0.134 18.618 1.00 95.62 84 GLN A O 1
ATOM 682 N N . ARG A 1 85 ? -1.867 0.416 16.423 1.00 95.00 85 ARG A N 1
ATOM 683 C CA . ARG A 1 85 ? -1.989 1.886 16.441 1.00 95.00 85 ARG A CA 1
ATOM 684 C C . ARG A 1 85 ? -3.329 2.364 15.896 1.00 95.00 85 ARG A C 1
ATOM 686 O O . ARG A 1 85 ? -3.851 3.381 16.343 1.00 95.00 85 ARG A O 1
ATOM 693 N N . SER A 1 86 ? -3.891 1.658 14.926 1.00 96.06 86 SER A N 1
ATOM 694 C CA . SER A 1 86 ? -5.249 1.857 14.401 1.00 96.06 86 SER A CA 1
ATOM 695 C C . SER A 1 86 ? -5.749 0.530 13.826 1.00 96.06 86 SER A C 1
ATOM 697 O O . SER A 1 86 ? -4.920 -0.357 13.645 1.00 96.06 86 SER A O 1
ATOM 699 N N . PRO A 1 87 ? -7.050 0.353 13.521 1.00 97.44 87 PRO A N 1
ATOM 700 C CA . PRO A 1 87 ? -7.543 -0.890 12.924 1.00 97.44 87 PRO A CA 1
ATOM 701 C C . PRO A 1 87 ? -6.690 -1.343 11.730 1.00 97.44 87 PRO A C 1
ATOM 703 O O . PRO A 1 87 ? -6.211 -0.501 10.958 1.00 97.44 87 PRO A O 1
ATOM 706 N N . ALA A 1 88 ? -6.497 -2.657 11.578 1.00 97.75 88 ALA A N 1
ATOM 707 C CA . ALA A 1 88 ? -5.872 -3.234 10.389 1.00 97.75 88 ALA A CA 1
ATOM 708 C C . ALA A 1 88 ? -6.567 -2.696 9.131 1.00 97.75 88 ALA A C 1
ATOM 710 O O . ALA A 1 88 ? -7.789 -2.542 9.115 1.00 97.75 88 ALA A O 1
ATOM 711 N N . ARG A 1 89 ? -5.796 -2.322 8.107 1.00 98.25 89 ARG A N 1
ATOM 712 C CA . ARG A 1 89 ? -6.299 -1.472 7.016 1.00 98.25 89 ARG A CA 1
ATOM 713 C C . ARG A 1 89 ? -5.431 -1.535 5.771 1.00 98.25 89 ARG A C 1
ATOM 715 O O . ARG A 1 89 ? -4.230 -1.783 5.853 1.00 98.25 89 ARG A O 1
ATOM 722 N N . PHE A 1 90 ? -6.024 -1.184 4.637 1.00 98.62 90 PHE A N 1
ATOM 723 C CA . PHE A 1 90 ? -5.282 -0.779 3.447 1.00 98.62 90 PHE A CA 1
ATOM 724 C C . PHE A 1 90 ? -5.683 0.634 3.012 1.00 98.62 90 PHE A C 1
ATOM 726 O O . PHE A 1 90 ? -6.800 1.093 3.258 1.00 98.62 90 PHE A O 1
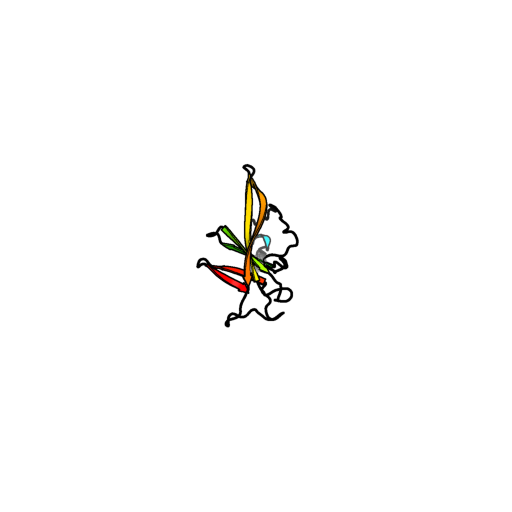ATOM 733 N N . TYR A 1 91 ? -4.766 1.324 2.349 1.00 98.62 91 TYR A N 1
ATOM 734 C CA . TYR A 1 91 ? -4.969 2.643 1.769 1.00 98.62 91 TYR A CA 1
ATOM 735 C C . TYR A 1 91 ? -5.215 2.534 0.270 1.00 98.62 91 TYR A C 1
ATOM 737 O O . TYR A 1 91 ? -4.574 1.739 -0.413 1.00 98.62 91 TYR A O 1
ATOM 745 N N . THR A 1 92 ? -6.110 3.368 -0.252 1.00 98.75 92 THR A N 1
ATOM 746 C CA . THR A 1 92 ? -6.207 3.626 -1.693 1.00 98.75 92 THR A CA 1
ATOM 747 C C . THR A 1 92 ? -5.321 4.812 -2.031 1.00 98.75 92 THR A C 1
ATOM 749 O O . THR A 1 92 ? -5.488 5.893 -1.466 1.00 98.75 92 THR A O 1
ATOM 752 N N . LEU A 1 93 ? -4.382 4.599 -2.945 1.00 98.56 93 LEU A N 1
ATOM 753 C CA . LEU A 1 93 ? -3.397 5.580 -3.366 1.00 98.56 93 LEU A CA 1
ATOM 754 C C . LEU A 1 93 ? -3.563 5.902 -4.850 1.00 98.56 93 LEU A C 1
ATOM 756 O O . LEU A 1 93 ? -3.781 5.015 -5.682 1.00 98.56 93 LEU A O 1
ATOM 760 N N . LYS A 1 94 ? -3.358 7.169 -5.190 1.00 98.44 94 LYS A N 1
ATOM 761 C CA . LYS A 1 94 ? -3.046 7.613 -6.543 1.00 98.44 94 LYS A CA 1
ATOM 762 C C . LYS A 1 94 ? -1.559 7.943 -6.597 1.00 98.44 94 LYS A C 1
ATOM 76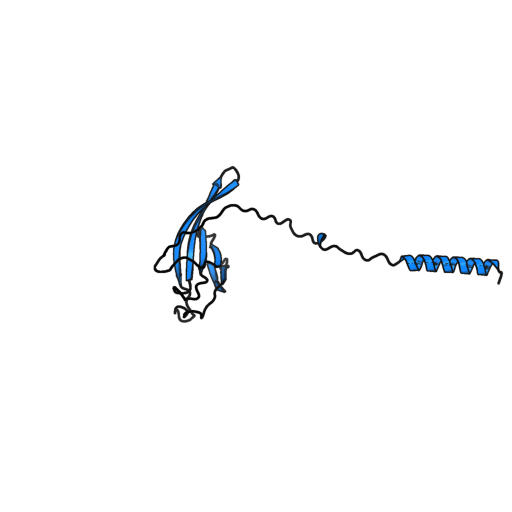4 O O . LYS A 1 94 ? -1.087 8.773 -5.826 1.00 98.44 94 LYS A O 1
ATOM 769 N N . ILE A 1 95 ? -0.826 7.264 -7.475 1.00 97.81 95 ILE A N 1
ATOM 770 C CA . ILE A 1 95 ? 0.592 7.531 -7.726 1.00 97.81 95 ILE A CA 1
ATOM 771 C C . ILE A 1 95 ? 0.685 8.184 -9.099 1.00 97.81 95 ILE A C 1
ATOM 773 O O . ILE A 1 95 ? 0.280 7.585 -10.098 1.00 97.81 95 ILE A O 1
ATOM 777 N N . ASP A 1 96 ? 1.184 9.413 -9.134 1.00 96.88 96 ASP A N 1
ATOM 778 C CA . ASP A 1 96 ? 1.357 10.166 -10.368 1.00 96.88 96 ASP A CA 1
ATOM 779 C C . ASP A 1 96 ? 2.741 9.865 -10.935 1.00 96.88 96 ASP A C 1
ATOM 781 O O . ASP A 1 96 ? 3.760 10.292 -10.394 1.00 96.88 96 ASP A O 1
ATOM 785 N N . ILE A 1 97 ? 2.771 9.088 -12.016 1.00 95.62 97 ILE A N 1
ATOM 786 C CA . ILE A 1 97 ? 3.995 8.671 -12.699 1.00 95.62 97 ILE A CA 1
ATOM 787 C C . ILE A 1 97 ? 4.034 9.359 -14.059 1.00 95.62 97 ILE A C 1
ATOM 789 O O . ILE A 1 97 ? 3.061 9.305 -14.813 1.00 95.62 97 ILE A O 1
ATOM 793 N N . SER A 1 98 ? 5.157 9.992 -14.381 1.00 94.44 98 SER A N 1
ATOM 794 C CA . SER A 1 98 ? 5.407 10.563 -15.701 1.00 94.44 98 SER A CA 1
ATOM 795 C C . SER A 1 98 ? 6.688 9.996 -16.298 1.00 94.44 98 SER A C 1
ATOM 797 O O . SER A 1 98 ? 7.633 9.674 -15.579 1.00 94.44 98 SER A O 1
ATOM 799 N N . SER A 1 99 ? 6.717 9.897 -17.623 1.00 93.38 99 SER A N 1
ATOM 800 C CA . SER A 1 99 ? 7.916 9.561 -18.388 1.00 93.38 99 SER A CA 1
ATOM 801 C C . SER A 1 99 ? 8.117 10.632 -19.453 1.00 93.38 99 SER A C 1
ATOM 803 O O . SER A 1 99 ? 7.144 11.076 -20.066 1.00 93.38 99 SER A O 1
ATOM 805 N N . ASN A 1 100 ? 9.354 11.084 -19.643 1.00 90.19 100 ASN A N 1
ATOM 806 C CA . ASN A 1 100 ? 9.696 12.007 -20.727 1.00 90.19 100 ASN A CA 1
ATOM 807 C C . ASN A 1 100 ? 10.086 11.239 -22.008 1.00 90.19 100 ASN A C 1
ATOM 809 O O . ASN A 1 100 ? 10.161 10.009 -22.009 1.00 90.19 100 ASN A O 1
ATOM 813 N N . ASP A 1 101 ? 10.366 11.967 -23.092 1.00 89.62 101 ASP A N 1
ATOM 814 C CA . ASP A 1 101 ? 10.775 11.382 -24.381 1.00 89.62 101 ASP A CA 1
ATOM 815 C C . ASP A 1 101 ? 12.108 10.610 -24.302 1.00 89.62 101 ASP A C 1
ATOM 817 O O . ASP A 1 101 ? 12.380 9.741 -25.127 1.00 89.62 101 ASP A O 1
ATOM 821 N N . GLU A 1 102 ? 12.918 10.879 -23.274 1.00 88.62 102 GLU A N 1
ATOM 822 C CA . GLU A 1 102 ? 14.168 10.172 -22.965 1.00 88.62 102 GLU A CA 1
ATOM 823 C C . GLU A 1 102 ? 13.939 8.908 -22.110 1.00 88.62 102 GLU A C 1
ATOM 825 O O . GLU A 1 102 ? 14.893 8.320 -21.611 1.00 88.62 102 GLU A O 1
ATOM 830 N N . GLN A 1 103 ? 12.679 8.487 -21.930 1.00 84.50 103 GLN A N 1
ATOM 831 C CA . GLN A 1 103 ? 12.255 7.323 -21.135 1.00 84.50 103 GLN A CA 1
ATOM 832 C C . GLN A 1 103 ? 12.597 7.400 -19.639 1.00 84.50 103 GLN A C 1
ATOM 834 O O . GLN A 1 103 ? 12.460 6.415 -18.910 1.00 84.50 103 GLN A O 1
ATOM 839 N N . ILE A 1 104 ? 12.955 8.582 -19.138 1.00 87.94 104 ILE A N 1
ATOM 840 C CA . ILE A 1 104 ? 13.191 8.802 -17.714 1.00 87.94 104 ILE A CA 1
ATOM 841 C C . ILE A 1 104 ? 11.837 8.828 -17.013 1.00 87.94 104 ILE A C 1
ATOM 843 O O . ILE A 1 104 ? 11.040 9.748 -17.208 1.00 87.94 104 ILE A O 1
ATOM 847 N N . THR A 1 105 ? 11.586 7.812 -16.192 1.00 94.31 105 THR A N 1
ATOM 848 C CA . THR A 1 105 ? 10.353 7.672 -15.411 1.00 94.31 105 THR A CA 1
ATOM 849 C C . THR A 1 105 ? 10.529 8.300 -14.036 1.00 94.31 105 THR A C 1
ATOM 851 O O . THR A 1 105 ? 11.516 8.029 -13.361 1.00 94.31 105 THR A O 1
ATOM 854 N N . LYS A 1 106 ? 9.571 9.129 -13.613 1.00 96.31 106 LYS A N 1
ATOM 855 C CA . LYS A 1 106 ? 9.572 9.792 -12.306 1.0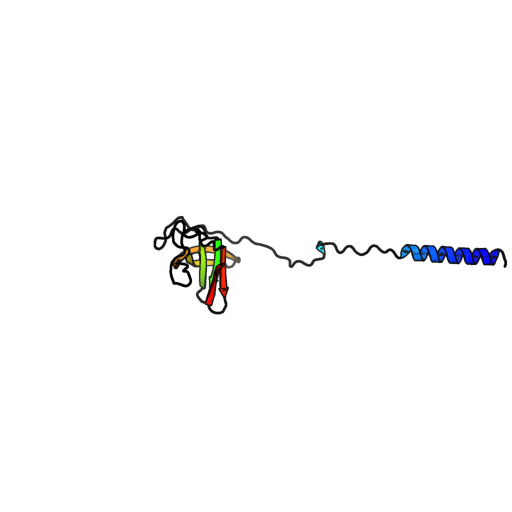0 96.31 106 LYS A CA 1
ATOM 856 C C . LYS A 1 106 ? 8.222 9.711 -11.612 1.00 96.31 106 LYS A C 1
ATOM 858 O O . LYS A 1 106 ? 7.178 9.854 -12.250 1.00 96.31 106 LYS A O 1
ATOM 863 N N . ILE A 1 107 ? 8.254 9.569 -10.292 1.00 97.31 107 ILE A N 1
ATOM 864 C CA . ILE A 1 107 ? 7.091 9.676 -9.415 1.00 97.31 107 ILE A CA 1
ATOM 865 C C . ILE A 1 107 ? 6.944 11.148 -9.019 1.00 97.31 107 ILE A C 1
ATOM 867 O O . ILE A 1 107 ? 7.736 11.690 -8.254 1.00 97.31 107 ILE A O 1
ATOM 871 N N . GLN A 1 108 ? 5.919 11.808 -9.546 1.00 96.75 108 GLN A N 1
ATOM 872 C CA . GLN A 1 108 ? 5.633 13.218 -9.269 1.00 96.75 108 GLN A CA 1
ATOM 873 C C . GLN A 1 108 ? 4.998 13.412 -7.888 1.00 96.75 108 GLN A C 1
ATOM 875 O O . GLN A 1 108 ? 5.194 14.443 -7.246 1.00 96.75 108 GLN A O 1
ATOM 880 N N . GLY A 1 109 ? 4.237 12.420 -7.425 1.00 97.31 109 GLY A N 1
ATOM 881 C CA . GLY A 1 109 ? 3.523 12.498 -6.162 1.00 97.31 109 GLY A CA 1
ATOM 882 C C . GLY A 1 109 ? 2.775 11.219 -5.822 1.00 97.31 109 GLY A C 1
ATOM 883 O O . GLY A 1 109 ? 2.481 10.391 -6.688 1.00 97.31 109 GLY A O 1
ATOM 884 N N . VAL A 1 110 ? 2.448 11.081 -4.539 1.00 98.00 110 VAL A N 1
ATOM 885 C CA . VAL A 1 110 ? 1.554 10.043 -4.027 1.00 98.00 110 VAL A CA 1
ATOM 886 C C . VAL A 1 110 ? 0.460 10.716 -3.215 1.00 98.00 110 VAL A C 1
ATOM 888 O O . VAL A 1 110 ? 0.731 11.365 -2.207 1.00 98.00 110 VAL A O 1
ATOM 891 N N . THR A 1 111 ? -0.783 10.534 -3.643 1.00 98.00 111 THR A N 1
ATOM 892 C CA . THR A 1 111 ? -1.970 11.023 -2.943 1.00 98.00 111 THR A CA 1
ATOM 893 C C . THR A 1 111 ? -2.674 9.854 -2.269 1.00 98.00 111 THR A C 1
ATOM 895 O O . THR A 1 111 ? -3.010 8.868 -2.926 1.00 98.00 111 THR A O 1
ATOM 898 N N . VAL A 1 112 ? -2.922 9.962 -0.963 1.00 98.25 112 VAL A N 1
ATOM 899 C CA . VAL A 1 112 ? -3.784 9.016 -0.242 1.00 98.25 112 VAL A CA 1
ATOM 900 C C . VAL A 1 112 ? -5.222 9.486 -0.386 1.00 98.25 112 VAL A C 1
ATOM 902 O O . VAL A 1 112 ? -5.557 10.595 0.019 1.00 98.25 112 VAL A O 1
ATOM 905 N N . GLU A 1 113 ? -6.064 8.661 -0.996 1.00 98.50 113 GLU A N 1
ATOM 906 C CA . GLU A 1 113 ? -7.445 9.027 -1.320 1.00 98.50 113 GLU A CA 1
ATOM 907 C C . GLU A 1 113 ? -8.465 8.399 -0.374 1.00 98.50 113 GLU A C 1
ATOM 909 O O . GLU A 1 113 ? -9.536 8.964 -0.159 1.00 98.50 113 GLU A O 1
ATOM 914 N N . ASN A 1 114 ? -8.161 7.220 0.173 1.00 98.56 114 ASN A N 1
ATOM 915 C CA . ASN A 1 114 ? -9.065 6.516 1.073 1.00 98.56 114 ASN A CA 1
ATOM 916 C C . ASN A 1 114 ? -8.312 5.563 2.010 1.00 98.56 114 ASN A C 1
ATOM 918 O O . ASN A 1 114 ? -7.199 5.133 1.703 1.00 98.56 114 ASN A O 1
ATOM 922 N N . VAL A 1 115 ? -8.960 5.173 3.105 1.00 98.56 115 VAL A N 1
ATOM 923 C CA . VAL A 1 115 ? -8.554 4.055 3.963 1.00 98.56 115 VAL A CA 1
ATOM 924 C C . VAL A 1 115 ? -9.724 3.085 4.106 1.00 98.56 115 VAL A C 1
ATOM 926 O O . VAL A 1 115 ? -10.882 3.484 4.188 1.00 98.56 115 VAL A O 1
ATOM 929 N N . THR A 1 116 ? -9.446 1.786 4.076 1.00 98.25 116 THR A N 1
ATOM 930 C CA . THR A 1 116 ? -10.455 0.736 4.238 1.00 98.25 116 THR A CA 1
ATOM 931 C C . THR A 1 116 ? -10.018 -0.203 5.359 1.00 98.25 116 THR A C 1
ATOM 933 O O . THR A 1 116 ? -8.993 -0.876 5.210 1.00 98.25 116 THR A O 1
ATOM 936 N N . PRO A 1 117 ? -10.755 -0.238 6.486 1.00 97.62 117 PRO A N 1
ATOM 937 C CA . PRO A 1 117 ? -10.498 -1.186 7.560 1.00 97.62 117 PRO A CA 1
ATOM 938 C C . PRO A 1 117 ? -10.702 -2.628 7.097 1.00 97.62 117 PRO A C 1
ATOM 940 O O . PRO A 1 117 ? -11.608 -2.923 6.317 1.00 97.62 117 PRO A O 1
ATOM 943 N N . LEU A 1 118 ? -9.878 -3.528 7.618 1.00 97.56 118 LEU A N 1
ATOM 944 C CA . LEU A 1 118 ? -10.082 -4.964 7.538 1.00 97.56 118 LEU A CA 1
ATOM 945 C C . LEU A 1 118 ? -11.003 -5.384 8.674 1.00 97.56 118 LEU A C 1
ATOM 947 O O . LEU A 1 118 ? -10.783 -5.029 9.835 1.00 97.56 118 LEU A O 1
ATOM 951 N N . GLN A 1 119 ? -12.026 -6.146 8.317 1.00 97.00 119 GLN A N 1
ATOM 952 C CA . GLN A 1 119 ? -13.036 -6.626 9.243 1.00 97.00 119 GLN A CA 1
ATOM 953 C C . GLN A 1 119 ? -13.091 -8.147 9.212 1.00 97.00 119 GLN A C 1
ATOM 955 O O . GLN A 1 119 ? -12.794 -8.764 8.188 1.00 97.00 119 GLN A O 1
ATOM 960 N N . ASP A 1 120 ? -13.460 -8.732 10.343 1.00 95.06 120 ASP A N 1
ATOM 961 C CA . ASP A 1 120 ? -13.747 -10.154 10.451 1.00 95.06 120 ASP A CA 1
ATOM 962 C C . ASP A 1 120 ? -15.077 -10.524 9.768 1.00 95.06 120 ASP A C 1
ATOM 964 O O . ASP A 1 120 ? -15.794 -9.684 9.216 1.00 95.06 120 ASP A O 1
ATOM 968 N N . GLU A 1 121 ? -15.427 -11.810 9.812 1.00 95.56 121 GLU A N 1
ATOM 969 C CA . GLU A 1 121 ? -16.664 -12.336 9.218 1.00 95.56 121 GLU A CA 1
ATOM 970 C C . GLU A 1 121 ? -17.938 -11.702 9.796 1.00 95.56 121 GLU A C 1
ATOM 972 O O . GLU A 1 121 ? -18.983 -11.702 9.144 1.00 95.56 121 GLU A O 1
ATOM 977 N N . ALA A 1 122 ? -17.861 -11.150 11.006 1.00 96.94 122 ALA A N 1
ATOM 978 C CA . ALA A 1 122 ? -18.972 -10.501 11.679 1.00 96.94 122 ALA A CA 1
ATOM 979 C C . ALA A 1 122 ? -18.968 -8.968 11.476 1.00 96.94 122 ALA A C 1
ATOM 981 O O . ALA A 1 122 ? -19.785 -8.264 12.078 1.00 96.94 122 ALA A O 1
ATOM 982 N N . GLY A 1 123 ? -18.080 -8.439 10.625 1.00 96.94 123 GLY A N 1
ATOM 983 C CA . GLY A 1 123 ? -17.984 -7.015 10.297 1.00 96.94 123 GLY A CA 1
ATOM 984 C C . GLY A 1 123 ? -17.321 -6.168 11.386 1.00 96.94 123 GLY A C 1
ATOM 985 O O . GLY A 1 123 ? -17.449 -4.943 11.375 1.00 96.94 123 GLY A O 1
ATOM 986 N N . GLN A 1 124 ? -16.642 -6.793 12.349 1.00 97.56 124 GLN A N 1
ATOM 987 C CA . GLN A 1 124 ? -15.921 -6.097 13.411 1.00 97.56 124 GLN A CA 1
ATOM 988 C C . GLN A 1 124 ? -14.447 -5.924 13.052 1.00 97.56 124 GLN A C 1
ATOM 990 O O . GLN A 1 124 ? -13.859 -6.719 12.325 1.00 97.56 124 GLN A O 1
ATOM 995 N N . ASN A 1 125 ? -13.828 -4.867 13.575 1.00 97.25 125 ASN A N 1
ATOM 996 C CA . ASN A 1 125 ? -12.389 -4.680 13.428 1.00 97.25 125 ASN A CA 1
ATOM 997 C C . ASN A 1 125 ? -11.637 -5.772 14.200 1.00 97.25 125 ASN A C 1
ATOM 999 O O . ASN A 1 125 ? -11.987 -6.086 15.340 1.00 97.25 125 ASN A O 1
ATOM 1003 N N . TYR A 1 126 ? -10.546 -6.270 13.620 1.00 97.12 126 TYR A N 1
ATOM 1004 C CA . TYR A 1 126 ? -9.646 -7.189 14.312 1.00 97.12 126 TYR A CA 1
ATOM 1005 C C . TYR A 1 126 ? -9.085 -6.566 15.590 1.00 97.12 126 TYR A C 1
ATOM 1007 O O . TYR A 1 126 ? -8.631 -5.416 15.588 1.00 97.12 126 TYR A O 1
ATOM 1015 N N . SER A 1 127 ? -9.065 -7.357 16.664 1.00 97.06 127 SER A N 1
ATOM 1016 C CA . SER A 1 127 ? -8.411 -6.972 17.914 1.00 97.06 127 SER A CA 1
ATOM 1017 C C . SER A 1 127 ? -6.902 -6.779 17.709 1.00 97.06 127 SER A C 1
ATOM 1019 O O . SER A 1 127 ? -6.313 -7.377 16.803 1.00 97.06 127 SER A O 1
ATOM 1021 N N . PRO A 1 128 ? -6.240 -5.960 18.543 1.00 97.31 128 PRO A N 1
ATOM 1022 C C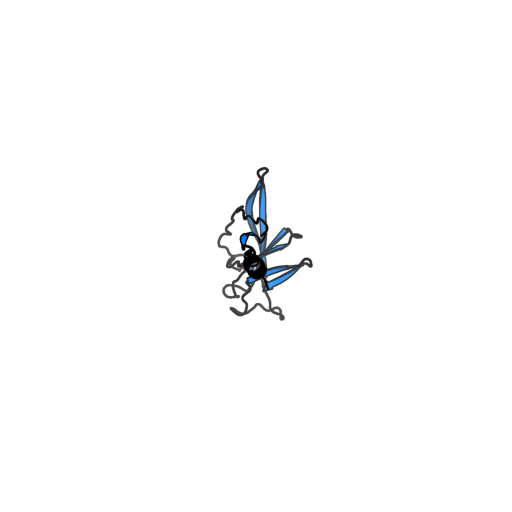A . PRO A 1 128 ? -4.795 -5.800 18.474 1.00 97.31 128 PRO A CA 1
ATOM 1023 C C . PRO A 1 128 ? -4.066 -7.150 18.486 1.00 97.31 128 PRO A C 1
ATOM 1025 O O . PRO A 1 128 ? -4.349 -8.021 19.305 1.00 97.31 128 PRO A O 1
ATOM 1028 N N . GLN A 1 129 ? -3.112 -7.298 17.572 1.00 95.31 129 GLN A N 1
ATOM 1029 C CA . GLN A 1 129 ? -2.213 -8.437 17.383 1.00 95.31 129 GLN A CA 1
ATOM 1030 C C . GLN A 1 129 ? -2.865 -9.753 16.921 1.00 95.31 129 GLN A C 1
ATOM 1032 O O . GLN A 1 129 ? -2.155 -10.753 16.801 1.00 95.31 129 GLN A O 1
ATOM 1037 N N . THR A 1 130 ? -4.160 -9.774 16.585 1.00 96.06 130 THR A N 1
ATOM 1038 C CA . THR A 1 130 ? -4.843 -11.000 16.117 1.00 96.06 130 THR A CA 1
ATOM 1039 C C . THR A 1 130 ? -4.781 -11.221 14.606 1.00 96.06 130 THR A C 1
ATOM 1041 O O . THR A 1 130 ? -5.187 -12.277 14.132 1.00 96.06 130 THR A O 1
ATOM 1044 N N . ILE A 1 131 ? -4.305 -10.233 13.852 1.00 95.06 131 ILE A N 1
ATOM 1045 C CA . ILE A 1 131 ? -4.066 -10.299 12.406 1.00 95.06 131 ILE A CA 1
ATOM 1046 C C . ILE A 1 131 ? -2.633 -9.836 12.120 1.00 95.06 131 ILE A C 1
ATOM 1048 O O . ILE A 1 131 ? -2.078 -9.061 12.904 1.00 95.06 131 ILE A O 1
ATOM 1052 N N . ASP A 1 132 ? -2.033 -10.342 11.044 1.00 95.31 132 ASP A N 1
ATOM 1053 C CA . ASP A 1 132 ? -0.665 -10.023 10.618 1.00 95.31 132 ASP A CA 1
ATOM 1054 C C . ASP A 1 132 ? -0.565 -10.052 9.084 1.00 95.31 132 ASP A C 1
ATOM 1056 O O . ASP A 1 132 ? -0.018 -11.001 8.523 1.00 95.31 132 ASP A O 1
ATOM 1060 N N . PRO A 1 133 ? -1.230 -9.110 8.390 1.00 94.06 133 PRO A N 1
ATOM 1061 C CA . PRO A 1 133 ? -1.390 -9.204 6.952 1.00 94.06 133 PRO A CA 1
ATOM 1062 C C . PRO A 1 133 ? -0.143 -8.635 6.255 1.00 94.06 133 PRO A C 1
ATOM 1064 O O . PRO A 1 133 ? 0.257 -7.501 6.508 1.00 94.06 133 PRO A O 1
ATOM 1067 N N . GLU A 1 134 ? 0.429 -9.409 5.337 1.00 96.31 134 GLU A N 1
ATOM 1068 C CA . GLU A 1 134 ? 1.675 -9.092 4.617 1.00 96.31 134 GLU A CA 1
ATOM 1069 C C . GLU A 1 134 ? 1.539 -9.249 3.095 1.00 96.31 134 GLU A C 1
ATOM 1071 O O . GLU A 1 134 ? 2.455 -8.950 2.328 1.00 96.31 134 GLU A O 1
ATOM 1076 N N . GLY A 1 135 ? 0.382 -9.720 2.625 1.00 97.12 135 GLY A N 1
ATOM 1077 C CA . GLY A 1 135 ? 0.067 -9.852 1.209 1.00 97.12 135 GLY A CA 1
ATOM 1078 C C . GLY A 1 135 ? -1.225 -9.138 0.844 1.00 97.12 135 GLY A C 1
ATOM 1079 O O . GLY A 1 135 ? -2.227 -9.243 1.544 1.00 97.12 135 GLY A O 1
ATOM 1080 N N . ILE A 1 136 ? -1.226 -8.450 -0.301 1.00 98.38 136 ILE A N 1
ATOM 1081 C CA . ILE A 1 136 ? -2.440 -7.942 -0.946 1.00 98.38 136 ILE A CA 1
ATOM 1082 C C . ILE A 1 136 ? -2.376 -8.194 -2.451 1.00 98.38 136 ILE A C 1
ATOM 1084 O O . ILE A 1 136 ? -1.398 -7.850 -3.115 1.00 98.38 136 ILE A O 1
ATOM 1088 N N . ALA A 1 137 ? -3.429 -8.782 -3.013 1.00 98.31 137 ALA A N 1
ATOM 1089 C CA . ALA A 1 137 ? -3.533 -9.022 -4.447 1.00 98.31 137 ALA A CA 1
ATOM 1090 C C . ALA A 1 137 ? -4.944 -8.735 -4.959 1.00 98.31 137 ALA A C 1
ATOM 1092 O O . ALA A 1 137 ? -5.935 -9.201 -4.396 1.00 98.31 137 ALA A O 1
ATOM 1093 N N . LEU A 1 138 ? -5.041 -7.998 -6.067 1.00 98.44 138 LEU A N 1
ATOM 1094 C CA . LEU A 1 138 ? -6.300 -7.772 -6.766 1.00 98.44 138 LEU A CA 1
ATOM 1095 C C . LEU A 1 138 ? -6.505 -8.819 -7.863 1.00 98.44 138 LEU A C 1
ATOM 1097 O O . LEU A 1 138 ? -5.698 -8.960 -8.780 1.00 98.44 138 LEU A O 1
ATOM 1101 N N . SER A 1 139 ? -7.630 -9.524 -7.812 1.00 97.50 139 SER A N 1
ATOM 1102 C CA . SER A 1 139 ? -8.024 -10.441 -8.883 1.00 97.50 139 SER A CA 1
ATOM 1103 C C . SER A 1 139 ? -8.680 -9.720 -10.070 1.00 97.50 139 SER A C 1
ATOM 1105 O O . SER A 1 139 ? -9.284 -8.657 -9.899 1.00 97.50 139 SER A O 1
ATOM 1107 N N . PRO A 1 140 ? -8.708 -10.334 -11.271 1.00 95.06 140 PRO A N 1
ATOM 1108 C CA . PRO A 1 140 ? -9.384 -9.763 -12.444 1.00 95.06 140 PRO A CA 1
ATOM 1109 C C . PRO A 1 140 ? -10.883 -9.461 -12.250 1.00 95.06 140 PRO A C 1
ATOM 1111 O O . PRO A 1 140 ? -11.459 -8.655 -12.989 1.00 95.06 140 PRO A O 1
ATOM 1114 N N . ARG A 1 141 ? -11.518 -10.104 -11.259 1.00 95.56 141 ARG A N 1
ATOM 1115 C CA . ARG A 1 141 ? -12.932 -9.922 -10.894 1.00 95.56 141 ARG A CA 1
ATOM 1116 C C . ARG A 1 141 ? -13.175 -8.732 -9.957 1.00 95.56 141 ARG A C 1
ATOM 1118 O O . ARG A 1 141 ? -14.327 -8.432 -9.677 1.00 95.56 141 ARG A O 1
ATOM 1125 N N . GLY A 1 142 ? -12.124 -8.042 -9.509 1.00 94.88 142 GLY A N 1
ATOM 1126 C CA . GLY A 1 142 ? -12.239 -6.905 -8.592 1.00 94.88 142 GLY A CA 1
ATOM 1127 C C . GLY A 1 142 ? -12.306 -7.298 -7.114 1.00 94.88 142 GLY A C 1
ATOM 1128 O O . GLY A 1 142 ? -12.740 -6.495 -6.297 1.00 94.88 142 GLY A O 1
ATOM 1129 N N . THR A 1 143 ? -11.893 -8.520 -6.770 1.00 97.06 143 THR A N 1
ATOM 1130 C CA . THR A 1 143 ? -11.804 -8.994 -5.381 1.00 97.06 143 THR A CA 1
ATOM 1131 C C . THR A 1 143 ? -10.369 -8.884 -4.888 1.00 97.06 143 THR A C 1
ATOM 1133 O O . THR A 1 143 ? -9.461 -9.346 -5.588 1.00 97.06 143 THR A O 1
ATOM 1136 N N . LEU A 1 144 ? -10.186 -8.303 -3.701 1.00 97.75 144 LEU A N 1
ATOM 1137 C CA . LEU A 1 144 ? -8.914 -8.276 -2.986 1.00 97.75 144 LEU A CA 1
ATOM 1138 C C . LEU A 1 144 ? -8.741 -9.550 -2.158 1.00 97.75 144 LEU A C 1
ATOM 1140 O O . LEU A 1 144 ? -9.655 -9.959 -1.447 1.00 97.75 144 LEU A O 1
ATOM 1144 N N . PHE A 1 145 ? -7.559 -10.146 -2.253 1.00 97.81 145 PHE A N 1
ATOM 1145 C CA . PHE A 1 145 ? -7.085 -11.218 -1.388 1.00 97.81 145 PHE A CA 1
ATOM 1146 C C . PHE A 1 145 ? -6.022 -10.637 -0.470 1.00 97.81 145 PHE A C 1
ATOM 1148 O O . PHE A 1 145 ? -5.097 -9.984 -0.958 1.00 97.81 145 PHE A O 1
ATOM 1155 N N . ILE A 1 146 ? -6.183 -10.853 0.831 1.00 97.44 146 ILE A N 1
ATOM 1156 C CA . ILE A 1 146 ? -5.268 -10.378 1.865 1.00 97.44 146 ILE A CA 1
ATOM 1157 C C . ILE A 1 146 ? -4.845 -11.588 2.691 1.00 97.44 146 ILE A C 1
ATOM 1159 O O . ILE A 1 146 ? -5.697 -12.411 3.034 1.00 97.44 146 ILE A O 1
ATOM 1163 N N . SER A 1 147 ? -3.544 -11.718 2.939 1.00 93.69 147 SER A N 1
ATOM 1164 C CA . SER A 1 147 ? -2.927 -12.857 3.632 1.00 93.69 147 SER A CA 1
ATOM 1165 C C . SER A 1 147 ? -1.955 -12.397 4.692 1.00 93.69 147 SER A C 1
ATOM 1167 O O . SER A 1 147 ? -1.182 -11.469 4.354 1.00 93.69 147 SER A O 1
#